Protein AF-A0A7S4F1U5-F1 (afdb_monomer)

Mean predicted aligned error: 14.05 Å

Structure (mmCIF, N/CA/C/O backbone):
data_AF-A0A7S4F1U5-F1
#
_entry.id   AF-A0A7S4F1U5-F1
#
loop_
_atom_site.group_PDB
_atom_site.id
_atom_site.type_symbol
_atom_site.label_atom_id
_atom_site.label_alt_id
_atom_site.label_comp_id
_atom_site.label_asym_id
_atom_site.label_entity_id
_atom_site.label_seq_id
_atom_site.pdbx_PDB_ins_code
_atom_site.Cartn_x
_atom_site.Cartn_y
_atom_site.Cartn_z
_atom_site.occupancy
_atom_site.B_iso_or_equiv
_atom_site.auth_seq_id
_atom_site.auth_comp_id
_atom_site.auth_asym_id
_atom_site.auth_atom_id
_atom_site.pdbx_PDB_model_num
ATOM 1 N N . GLY A 1 1 ? 5.003 -8.208 34.111 1.00 49.88 1 GLY A N 1
ATOM 2 C CA . GLY A 1 1 ? 4.850 -8.660 32.715 1.00 49.88 1 GLY A CA 1
ATOM 3 C C . GLY A 1 1 ? 4.049 -7.618 31.975 1.00 49.88 1 GLY A C 1
ATOM 4 O O . GLY A 1 1 ? 3.142 -7.067 32.580 1.00 49.88 1 GLY A O 1
ATOM 5 N N . PHE A 1 2 ? 4.401 -7.288 30.734 1.00 48.16 2 PHE A N 1
ATOM 6 C CA . PHE A 1 2 ? 3.580 -6.389 29.919 1.00 48.16 2 PHE A CA 1
ATOM 7 C C . PHE A 1 2 ? 2.211 -7.049 29.686 1.00 48.16 2 PHE A C 1
ATOM 9 O O . PHE A 1 2 ? 2.136 -8.122 29.097 1.00 48.16 2 PHE A O 1
ATOM 16 N N . THR A 1 3 ? 1.148 -6.443 30.215 1.00 58.66 3 THR A N 1
ATOM 17 C CA . THR A 1 3 ? -0.233 -6.969 30.241 1.00 58.66 3 THR A CA 1
ATOM 18 C C . THR A 1 3 ? -1.106 -6.451 29.099 1.00 58.66 3 THR A C 1
ATOM 20 O O . THR A 1 3 ? -2.313 -6.676 29.098 1.00 58.66 3 THR A O 1
ATOM 23 N N . HIS A 1 4 ? -0.523 -5.768 28.117 1.00 65.31 4 HIS A N 1
ATOM 24 C CA . HIS A 1 4 ? -1.245 -5.315 26.935 1.00 65.31 4 HIS A CA 1
ATOM 25 C C . HIS A 1 4 ? -0.914 -6.259 25.780 1.00 65.31 4 HIS A C 1
ATOM 27 O O . HIS A 1 4 ? 0.122 -6.064 25.138 1.00 65.31 4 HIS A O 1
ATOM 33 N N . PRO A 1 5 ? -1.719 -7.315 25.537 1.00 70.44 5 PRO A N 1
ATOM 34 C CA . PRO A 1 5 ? -1.535 -8.128 24.345 1.00 70.44 5 PRO A CA 1
ATOM 35 C C . PRO A 1 5 ? -1.569 -7.201 23.129 1.00 70.44 5 PRO A C 1
ATOM 37 O O . PRO A 1 5 ? -2.424 -6.315 23.044 1.00 70.44 5 PRO A O 1
ATOM 40 N N . LEU A 1 6 ? -0.611 -7.376 22.215 1.00 68.12 6 LEU A N 1
ATOM 41 C CA . LEU A 1 6 ? -0.636 -6.665 20.942 1.00 68.12 6 LEU A CA 1
ATOM 42 C C . LEU A 1 6 ? -1.988 -6.947 20.288 1.00 68.12 6 LEU A C 1
ATOM 44 O O . LEU A 1 6 ? -2.388 -8.107 20.165 1.00 68.12 6 LEU A O 1
ATOM 48 N N . LEU A 1 7 ? -2.703 -5.883 19.925 1.00 80.69 7 LEU A N 1
ATOM 49 C CA . LEU A 1 7 ? -3.971 -6.020 19.221 1.00 80.69 7 LEU A CA 1
ATOM 50 C C . LEU A 1 7 ? -3.750 -6.851 17.948 1.00 80.69 7 LEU A C 1
ATOM 52 O O . LEU A 1 7 ? -2.6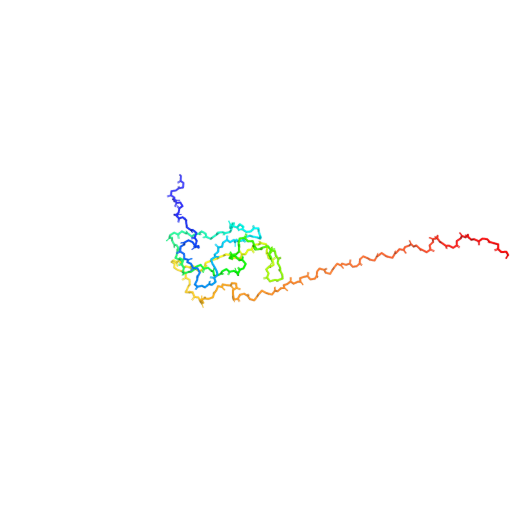87 -6.716 17.331 1.00 80.69 7 LEU A O 1
ATOM 56 N N . PRO A 1 8 ? -4.726 -7.679 17.535 1.00 87.12 8 PRO A N 1
ATOM 57 C CA . PRO A 1 8 ? -4.649 -8.385 16.265 1.00 87.12 8 PRO A CA 1
ATOM 58 C C . PRO A 1 8 ? -4.287 -7.412 15.141 1.00 87.12 8 PRO A C 1
ATOM 60 O O . PRO A 1 8 ? -4.924 -6.369 14.994 1.00 87.12 8 PRO A O 1
ATOM 63 N N . LEU A 1 9 ? -3.242 -7.742 14.381 1.00 93.06 9 LEU A N 1
ATOM 64 C CA . LEU A 1 9 ? -2.791 -6.948 13.244 1.00 93.06 9 LEU A CA 1
ATOM 65 C C . LEU A 1 9 ? -3.265 -7.590 11.945 1.00 93.06 9 LEU A C 1
ATOM 67 O O . LEU A 1 9 ? -3.179 -8.806 11.773 1.00 93.06 9 LEU A O 1
ATOM 71 N N . ARG A 1 10 ? -3.737 -6.760 11.017 1.00 94.50 10 ARG A N 1
ATOM 72 C CA . ARG A 1 10 ? -4.180 -7.179 9.683 1.00 94.50 10 ARG A CA 1
ATOM 73 C C . ARG A 1 10 ? -3.516 -6.317 8.623 1.00 94.50 10 ARG A C 1
ATOM 75 O O . ARG A 1 10 ? -3.287 -5.130 8.848 1.00 94.50 10 ARG A O 1
ATOM 82 N N . ASP A 1 11 ? -3.218 -6.911 7.475 1.00 94.69 11 ASP A N 1
ATOM 83 C CA . ASP A 1 11 ? -2.721 -6.163 6.323 1.00 94.69 11 ASP A CA 1
ATOM 84 C C . ASP A 1 11 ? -3.864 -5.328 5.738 1.00 94.69 11 ASP A C 1
ATOM 86 O O . ASP A 1 11 ? -4.929 -5.865 5.421 1.00 94.69 11 ASP A O 1
ATOM 90 N N . VAL A 1 12 ? -3.649 -4.026 5.567 1.00 94.81 12 VAL A N 1
ATOM 91 C CA . VAL A 1 12 ? -4.632 -3.102 4.987 1.00 94.81 12 VAL A CA 1
ATOM 92 C C . VAL A 1 12 ? -5.171 -3.628 3.659 1.00 94.81 12 VAL A C 1
ATOM 94 O O . VAL A 1 12 ? -6.385 -3.596 3.460 1.00 94.81 12 VAL A O 1
ATOM 97 N N . TYR A 1 13 ? -4.316 -4.150 2.774 1.00 92.44 13 TYR A N 1
AT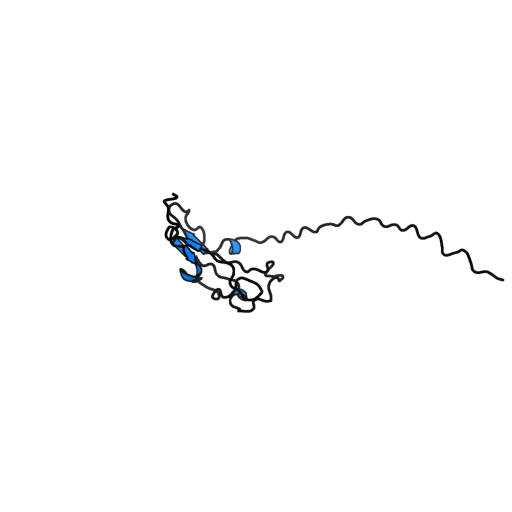OM 98 C CA . TYR A 1 13 ? -4.744 -4.614 1.446 1.00 92.44 13 TYR A CA 1
ATOM 99 C C . TYR A 1 13 ? -5.598 -5.894 1.497 1.00 92.44 13 TYR A C 1
ATOM 101 O O . TYR A 1 13 ? -6.275 -6.219 0.520 1.00 92.44 13 TYR A O 1
ATOM 109 N N . SER A 1 14 ? -5.622 -6.593 2.639 1.00 91.25 14 SER A N 1
ATOM 110 C CA . SER A 1 14 ? -6.560 -7.692 2.910 1.00 91.25 14 SER A CA 1
ATOM 111 C C . SER A 1 14 ? -7.900 -7.214 3.483 1.00 91.25 14 SER A C 1
ATOM 113 O O . SER A 1 14 ? -8.919 -7.874 3.294 1.00 91.25 14 SER A O 1
ATOM 115 N N . VAL A 1 15 ? -7.910 -6.064 4.166 1.00 91.94 15 VAL A N 1
ATOM 116 C CA . VAL A 1 15 ? -9.091 -5.495 4.835 1.00 91.94 15 VAL A CA 1
ATOM 117 C C . VAL A 1 15 ? -9.914 -4.628 3.884 1.00 91.94 15 VAL A C 1
ATOM 119 O O . VAL A 1 15 ? -11.141 -4.653 3.926 1.00 91.94 15 VAL A O 1
ATOM 122 N N . SER A 1 16 ? -9.253 -3.850 3.029 1.00 90.25 16 SER A N 1
ATOM 123 C CA . SER A 1 16 ? -9.898 -2.902 2.123 1.00 90.25 16 SER A CA 1
ATOM 124 C C . SER A 1 16 ? -9.172 -2.886 0.785 1.00 90.25 16 SER A C 1
ATOM 126 O O . SER A 1 16 ? -7.964 -2.667 0.729 1.00 90.25 16 SER A O 1
ATOM 128 N N . GLN A 1 17 ? -9.900 -3.114 -0.307 1.00 85.94 17 GLN A N 1
ATOM 129 C CA . GLN A 1 17 ? -9.330 -3.018 -1.649 1.00 85.94 17 GLN A CA 1
ATOM 130 C C . GLN A 1 17 ? -9.206 -1.547 -2.074 1.00 85.94 17 GLN A C 1
ATOM 132 O O . GLN A 1 17 ? -10.061 -0.731 -1.715 1.00 85.94 17 GLN A O 1
ATOM 137 N N . PRO A 1 18 ? -8.177 -1.184 -2.859 1.00 88.00 18 PRO A N 1
ATOM 138 C CA . PRO A 1 18 ? -8.114 0.135 -3.462 1.00 88.00 18 PRO A CA 1
ATOM 139 C C . PRO A 1 18 ? -9.358 0.397 -4.328 1.00 88.00 18 PRO A C 1
ATOM 141 O O . PRO A 1 18 ? -9.786 -0.492 -5.064 1.00 88.00 18 PRO A O 1
ATOM 144 N N . PRO A 1 19 ? -9.926 1.613 -4.294 1.00 84.81 19 PRO A N 1
ATOM 145 C CA . PRO A 1 19 ? -11.135 1.943 -5.055 1.00 84.81 19 PRO A CA 1
ATOM 146 C C . PRO A 1 19 ? -10.919 1.958 -6.578 1.00 84.81 19 PRO A C 1
ATOM 148 O O . PRO A 1 19 ? -11.878 1.894 -7.342 1.00 84.81 19 PRO A O 1
ATOM 151 N N . TRP A 1 20 ? -9.668 2.060 -7.029 1.00 83.50 20 TRP A N 1
ATOM 152 C CA . TRP A 1 20 ? -9.268 1.963 -8.429 1.00 83.50 20 TRP A CA 1
ATOM 153 C C . TRP A 1 20 ? -7.805 1.526 -8.536 1.00 83.50 20 TRP A C 1
ATOM 155 O O . TRP A 1 20 ? -7.063 1.507 -7.551 1.00 83.50 20 TRP A O 1
ATOM 165 N N . GLY A 1 21 ? -7.377 1.240 -9.765 1.00 79.94 21 GLY A N 1
ATOM 166 C CA . GLY A 1 21 ? -6.047 0.716 -10.048 1.00 79.94 21 GLY A CA 1
ATOM 167 C C . GLY A 1 21 ? -5.986 -0.807 -9.923 1.00 79.94 21 GLY A C 1
ATOM 168 O O . GLY A 1 21 ? -6.999 -1.462 -9.673 1.00 79.94 21 GLY A O 1
ATOM 169 N N . PRO A 1 22 ? -4.813 -1.398 -10.173 1.00 86.75 22 PRO A N 1
ATOM 170 C CA . PRO A 1 22 ? -4.660 -2.841 -10.126 1.00 86.75 22 PRO A CA 1
ATOM 171 C C . PRO A 1 22 ? -4.533 -3.366 -8.687 1.00 86.75 22 PRO A C 1
ATOM 173 O O . PRO A 1 22 ? -4.184 -2.608 -7.778 1.00 86.75 22 PRO A O 1
ATOM 176 N N . PRO A 1 23 ? -4.726 -4.681 -8.476 1.00 87.25 23 PRO A N 1
ATOM 177 C CA . PRO A 1 23 ? -4.386 -5.312 -7.207 1.00 87.25 23 PRO A CA 1
ATOM 178 C C . PRO A 1 23 ? -2.874 -5.243 -6.948 1.00 87.25 23 PRO A C 1
ATOM 180 O O . PRO A 1 23 ? -2.065 -5.413 -7.865 1.00 87.25 23 PRO A O 1
ATOM 183 N N . LEU A 1 24 ? -2.496 -5.056 -5.682 1.00 91.19 24 LEU A N 1
ATOM 184 C CA . LEU A 1 24 ? -1.105 -5.113 -5.237 1.00 91.19 24 LEU A CA 1
ATOM 185 C C . LEU A 1 24 ? -0.601 -6.562 -5.296 1.00 91.19 24 LEU A C 1
ATOM 187 O O . LEU A 1 24 ? -0.990 -7.399 -4.486 1.00 91.19 24 LEU A O 1
ATOM 191 N N . ARG A 1 25 ? 0.259 -6.864 -6.272 1.00 92.19 25 ARG A N 1
ATOM 192 C CA . ARG A 1 25 ? 0.890 -8.187 -6.439 1.00 92.19 25 ARG A CA 1
ATOM 193 C C . ARG A 1 25 ? 2.384 -8.167 -6.135 1.00 92.19 25 ARG A C 1
ATOM 195 O O . ARG A 1 25 ? 2.938 -9.188 -5.743 1.00 92.19 25 ARG A O 1
ATOM 202 N N . SER A 1 26 ? 3.026 -7.014 -6.290 1.00 93.31 26 SER A N 1
ATOM 203 C CA . SER A 1 26 ? 4.436 -6.811 -5.971 1.00 93.31 26 SER A CA 1
ATOM 204 C C . SER A 1 26 ? 4.670 -5.401 -5.452 1.00 93.31 26 SER A C 1
ATOM 206 O O . SER A 1 26 ? 4.114 -4.451 -6.005 1.00 93.31 26 SER A O 1
ATOM 208 N N . SER A 1 27 ? 5.561 -5.261 -4.479 1.00 93.19 27 SER A N 1
ATOM 209 C CA . SER A 1 27 ? 6.061 -3.966 -4.017 1.00 93.19 27 SER A CA 1
ATOM 210 C C . SER A 1 27 ? 7.542 -3.764 -4.342 1.00 93.19 27 SER A C 1
ATOM 212 O O . SER A 1 27 ?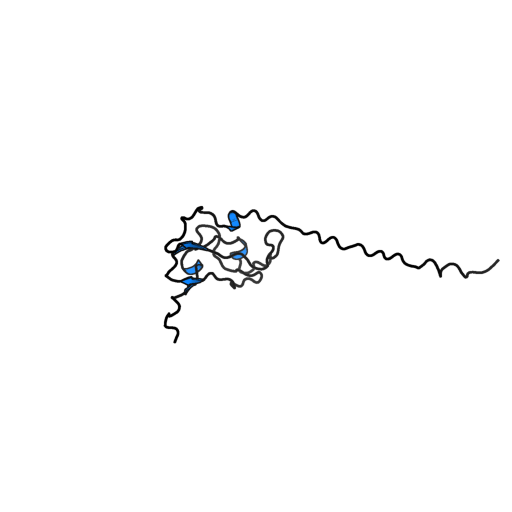 8.032 -2.654 -4.214 1.00 93.19 27 SER A O 1
ATOM 214 N N . TYR A 1 28 ? 8.254 -4.795 -4.811 1.00 93.94 28 TYR A N 1
ATOM 215 C CA . TYR A 1 28 ? 9.691 -4.739 -5.091 1.00 93.94 28 TYR A CA 1
ATOM 216 C C . TYR A 1 28 ? 10.026 -5.103 -6.544 1.00 93.94 28 TYR A C 1
ATOM 218 O O . TYR A 1 28 ? 9.378 -5.972 -7.135 1.00 93.94 28 TYR A O 1
ATOM 226 N N . ARG A 1 29 ? 11.089 -4.508 -7.112 1.00 92.00 29 ARG A N 1
ATOM 227 C CA . ARG A 1 29 ? 11.517 -4.656 -8.526 1.00 92.00 29 ARG A CA 1
ATOM 228 C C . ARG A 1 29 ? 11.597 -6.087 -9.072 1.00 92.00 29 ARG A C 1
ATOM 230 O O . ARG A 1 29 ? 11.484 -6.296 -10.280 1.00 92.00 29 ARG A O 1
ATOM 237 N N . ASN A 1 30 ? 11.814 -7.083 -8.213 1.00 91.31 30 ASN A N 1
ATOM 238 C CA . ASN A 1 30 ? 11.931 -8.489 -8.613 1.00 91.31 30 ASN A CA 1
ATOM 239 C C . ASN A 1 30 ? 10.597 -9.259 -8.610 1.00 91.31 30 ASN A C 1
ATOM 241 O O . ASN A 1 30 ? 10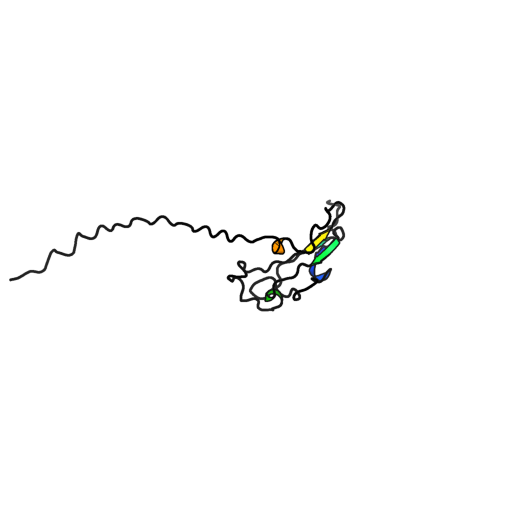.609 -10.466 -8.838 1.00 91.31 30 ASN A O 1
ATOM 245 N N . GLY A 1 31 ? 9.475 -8.587 -8.341 1.00 91.75 31 GLY A N 1
ATOM 246 C CA . GLY A 1 31 ? 8.141 -9.190 -8.343 1.00 91.75 31 GLY A CA 1
ATOM 247 C C . GLY A 1 31 ? 7.657 -9.686 -6.988 1.00 91.75 31 GLY A C 1
ATOM 248 O O . GLY A 1 31 ? 6.550 -10.205 -6.903 1.00 91.75 31 GLY A O 1
ATOM 249 N N . ARG A 1 32 ? 8.451 -9.531 -5.924 1.00 93.50 32 ARG A N 1
ATOM 250 C CA . ARG A 1 32 ? 8.033 -9.895 -4.566 1.00 93.50 32 ARG A CA 1
ATOM 251 C C . ARG A 1 32 ? 7.150 -8.818 -3.938 1.00 93.50 32 ARG A C 1
ATOM 253 O O . ARG A 1 32 ? 7.307 -7.625 -4.209 1.00 93.50 32 ARG A O 1
ATOM 260 N N . LEU A 1 33 ? 6.261 -9.259 -3.054 1.00 93.38 33 LEU A N 1
ATOM 261 C CA . LEU A 1 33 ? 5.537 -8.407 -2.119 1.00 93.38 33 LEU A CA 1
ATOM 262 C C . LEU A 1 33 ? 6.289 -8.404 -0.783 1.00 93.38 33 LEU A C 1
ATOM 264 O O . LEU A 1 33 ? 6.323 -9.418 -0.084 1.00 93.38 33 LEU A O 1
ATOM 268 N N . LEU A 1 34 ? 6.964 -7.296 -0.484 1.00 94.81 34 LEU A N 1
ATOM 269 C CA . LEU A 1 34 ? 7.852 -7.152 0.677 1.00 94.81 34 LEU A CA 1
ATOM 270 C C . LEU A 1 34 ? 7.417 -6.036 1.633 1.00 94.81 34 LEU A C 1
ATOM 272 O O . LEU A 1 34 ? 7.849 -6.030 2.782 1.00 94.81 34 LEU A O 1
ATOM 276 N N . ASP A 1 35 ? 6.560 -5.127 1.175 1.00 94.31 35 ASP A N 1
ATOM 277 C CA . ASP A 1 35 ? 6.113 -3.957 1.923 1.00 94.31 35 ASP A CA 1
ATOM 278 C C . ASP A 1 35 ? 4.643 -4.125 2.303 1.00 94.31 35 ASP A C 1
ATOM 280 O O . ASP A 1 35 ? 3.804 -4.435 1.456 1.00 94.31 35 ASP A O 1
ATOM 284 N N . TYR A 1 36 ? 4.343 -3.909 3.581 1.00 94.44 36 TYR A N 1
ATOM 285 C CA . TYR A 1 36 ? 3.029 -4.147 4.171 1.00 94.44 36 TYR A CA 1
ATOM 286 C C . TYR A 1 36 ? 2.640 -2.975 5.062 1.00 94.44 36 TYR A C 1
ATOM 288 O O . TYR A 1 36 ? 3.494 -2.360 5.704 1.00 94.44 36 TYR A O 1
ATOM 296 N N . VAL A 1 37 ? 1.338 -2.709 5.152 1.00 94.12 37 VAL A N 1
ATOM 297 C CA . VAL A 1 37 ? 0.781 -1.765 6.123 1.00 94.12 37 VAL A CA 1
ATOM 298 C C . VAL A 1 37 ? -0.086 -2.562 7.079 1.00 94.12 37 VAL A C 1
ATOM 300 O O . VAL A 1 37 ? -1.140 -3.061 6.699 1.00 94.12 37 VAL A O 1
ATOM 303 N N . TRP A 1 38 ? 0.373 -2.693 8.319 1.00 94.81 38 TRP A N 1
ATOM 304 C CA . TRP A 1 38 ? -0.345 -3.418 9.359 1.00 94.81 38 TRP A CA 1
ATOM 305 C C . TRP A 1 38 ? -1.183 -2.454 10.188 1.00 94.81 38 TRP A C 1
ATOM 307 O O . TRP A 1 38 ? -0.685 -1.428 10.650 1.00 94.81 38 TRP A O 1
ATOM 317 N N . VAL A 1 39 ? -2.449 -2.798 10.398 1.00 93.56 39 VAL A N 1
ATOM 318 C CA . VAL A 1 39 ? -3.381 -2.035 11.234 1.00 93.56 39 VAL A CA 1
ATOM 319 C C . VAL A 1 39 ? -3.952 -2.917 12.330 1.00 93.56 39 VAL A C 1
ATOM 321 O O . VAL A 1 39 ? -4.156 -4.113 12.128 1.00 93.56 39 VAL A O 1
ATOM 324 N N . SER A 1 40 ? -4.200 -2.316 13.490 1.00 93.62 40 SER A N 1
ATOM 325 C CA . SER A 1 40 ? -4.940 -2.951 14.575 1.00 93.62 40 SER A CA 1
ATOM 326 C C . SER A 1 40 ? -6.429 -2.636 14.484 1.00 93.62 40 SER A C 1
ATOM 328 O O . SER A 1 40 ? -6.830 -1.662 13.848 1.00 93.62 40 SER A O 1
ATOM 330 N N . ASP A 1 41 ? -7.244 -3.397 15.212 1.00 89.75 41 ASP A N 1
ATOM 331 C CA . ASP A 1 41 ? -8.695 -3.173 15.297 1.00 89.75 41 ASP A CA 1
ATOM 332 C C . ASP A 1 41 ? -9.078 -1.820 15.957 1.00 89.75 41 ASP A C 1
ATOM 334 O O . ASP A 1 41 ? -10.238 -1.420 15.929 1.00 89.75 41 ASP A O 1
ATOM 338 N N . ALA A 1 42 ? -8.116 -1.080 16.528 1.00 89.94 42 ALA A N 1
ATOM 339 C CA . ALA A 1 42 ? -8.334 0.273 17.058 1.00 89.94 42 ALA A CA 1
ATOM 340 C C . ALA A 1 42 ? -8.353 1.366 15.969 1.00 89.94 42 ALA A C 1
ATOM 342 O O . ALA A 1 42 ? -8.663 2.524 16.256 1.00 89.94 42 ALA A O 1
ATOM 343 N N . VAL A 1 43 ? -7.996 1.016 14.730 1.00 91.19 43 VAL A N 1
ATOM 344 C CA . VAL A 1 43 ? -7.908 1.929 13.590 1.00 91.19 43 VAL A CA 1
ATOM 345 C C . VAL A 1 43 ? -8.879 1.470 12.508 1.00 91.19 43 VAL A C 1
ATOM 347 O O . VAL A 1 43 ? -8.885 0.311 12.102 1.00 91.19 43 VAL A O 1
ATOM 350 N N . SER A 1 44 ? -9.687 2.394 11.995 1.00 90.75 44 SER A N 1
ATOM 351 C CA . SER A 1 44 ? -10.556 2.137 10.847 1.00 90.75 44 SER A CA 1
ATOM 352 C C . SER A 1 44 ? -9.792 2.370 9.549 1.00 90.75 44 SER A C 1
ATOM 354 O O . SER A 1 44 ? -9.313 3.476 9.295 1.00 90.75 44 SER A O 1
ATOM 356 N N . VAL A 1 45 ? -9.703 1.346 8.699 1.00 91.38 45 VAL A N 1
ATOM 357 C CA . VAL A 1 45 ? -9.201 1.497 7.327 1.00 91.38 45 VAL A CA 1
ATOM 358 C C . VAL A 1 45 ? -10.323 2.050 6.463 1.00 91.38 45 VAL A C 1
ATOM 360 O O . VAL A 1 45 ? -11.284 1.345 6.173 1.00 91.38 45 VAL A O 1
ATOM 363 N N . LEU A 1 46 ? -10.194 3.306 6.038 1.00 88.50 46 LEU A N 1
ATOM 364 C CA . LEU A 1 46 ? -11.170 3.926 5.143 1.00 88.50 46 LEU A CA 1
ATOM 365 C C . LEU A 1 46 ? -10.988 3.413 3.710 1.00 88.50 46 LEU A C 1
ATOM 367 O O . LEU A 1 46 ? -11.965 3.103 3.037 1.00 88.50 46 LEU A O 1
ATOM 371 N N . ARG A 1 47 ? -9.732 3.308 3.250 1.00 88.12 47 ARG A N 1
ATOM 372 C CA . ARG A 1 47 ? -9.369 2.650 1.984 1.00 88.12 47 ARG A CA 1
ATOM 373 C C . ARG A 1 47 ? -7.883 2.314 1.910 1.00 88.12 47 ARG A C 1
ATOM 375 O O . ARG A 1 47 ? -7.055 3.086 2.396 1.00 88.12 47 ARG A O 1
ATOM 382 N N . ALA A 1 48 ? -7.528 1.231 1.221 1.00 91.25 48 ALA A N 1
ATOM 383 C CA . ALA A 1 48 ? -6.156 1.044 0.753 1.00 91.25 48 ALA A CA 1
ATOM 384 C C . ALA A 1 48 ? -5.823 2.031 -0.374 1.00 91.25 48 ALA A C 1
ATOM 386 O O . ALA A 1 48 ? -6.693 2.491 -1.120 1.00 91.25 48 ALA A O 1
ATOM 387 N N . MET A 1 49 ? -4.545 2.371 -0.502 1.00 88.69 49 MET A N 1
ATOM 388 C CA . MET A 1 49 ? -4.094 3.307 -1.520 1.00 88.69 49 MET A CA 1
ATOM 389 C C . MET A 1 49 ? -3.937 2.597 -2.870 1.00 88.69 49 MET A C 1
ATOM 391 O O . MET A 1 49 ? -3.327 1.523 -2.919 1.00 88.69 49 MET A O 1
ATOM 395 N N . PRO A 1 50 ? -4.438 3.193 -3.969 1.00 86.62 50 PRO A N 1
ATOM 396 C CA . PRO A 1 50 ? -4.149 2.728 -5.318 1.00 86.62 50 PRO A CA 1
ATOM 397 C C . PRO A 1 50 ? -2.644 2.627 -5.541 1.00 86.62 50 PRO A C 1
ATOM 399 O O . PRO A 1 50 ? -1.890 3.526 -5.163 1.00 86.62 50 PRO A O 1
ATOM 402 N N . VAL A 1 51 ? -2.223 1.538 -6.171 1.00 87.19 51 VAL A N 1
ATOM 403 C CA . VAL A 1 51 ? -0.814 1.265 -6.460 1.00 87.19 51 VAL A CA 1
ATOM 404 C C . VAL A 1 51 ? -0.505 1.553 -7.927 1.00 87.19 51 VAL A C 1
ATOM 406 O O . VAL A 1 51 ? -1.399 1.585 -8.777 1.00 87.19 51 VAL A O 1
ATOM 409 N N . ALA A 1 52 ? 0.771 1.780 -8.240 1.00 86.25 52 ALA A N 1
ATOM 410 C CA . ALA A 1 52 ? 1.210 1.987 -9.618 1.00 86.25 52 ALA A CA 1
ATOM 411 C C . ALA A 1 52 ? 0.877 0.769 -10.498 1.00 86.25 52 ALA A C 1
ATOM 413 O O . ALA A 1 52 ? 0.900 -0.366 -10.026 1.00 86.25 52 ALA A O 1
ATOM 414 N N . ALA A 1 53 ? 0.660 0.980 -11.802 1.00 87.25 53 ALA A N 1
ATOM 415 C CA . ALA A 1 53 ? 0.387 -0.107 -12.752 1.00 87.25 53 ALA A CA 1
ATOM 416 C C . ALA A 1 53 ? 1.451 -1.222 -12.708 1.00 87.25 53 ALA A C 1
ATOM 418 O O . ALA A 1 53 ? 1.131 -2.403 -12.835 1.00 87.25 53 ALA A O 1
ATOM 419 N N . ALA A 1 54 ? 2.711 -0.855 -12.453 1.00 87.81 54 ALA A N 1
ATOM 420 C CA . ALA A 1 54 ? 3.812 -1.796 -12.278 1.00 87.81 54 ALA A CA 1
ATOM 421 C C . ALA A 1 54 ? 3.575 -2.805 -11.136 1.00 87.81 54 ALA A C 1
ATOM 423 O O . ALA A 1 54 ? 3.969 -3.958 -11.276 1.00 87.81 54 ALA A O 1
ATOM 424 N N . ALA A 1 55 ? 2.882 -2.418 -10.058 1.00 88.81 55 ALA A N 1
ATOM 425 C CA . ALA A 1 55 ? 2.609 -3.276 -8.899 1.00 88.81 55 ALA A CA 1
ATOM 426 C C . ALA A 1 55 ? 1.654 -4.441 -9.210 1.00 88.81 55 ALA A C 1
ATOM 428 O O . ALA A 1 55 ? 1.571 -5.393 -8.433 1.00 88.81 55 ALA A O 1
ATOM 429 N N . ALA A 1 56 ? 0.947 -4.377 -10.345 1.00 88.06 56 ALA A N 1
ATOM 430 C CA . ALA A 1 56 ? 0.113 -5.458 -10.864 1.00 88.06 56 ALA A CA 1
ATOM 431 C C . ALA A 1 56 ? 0.934 -6.610 -11.460 1.00 88.06 56 ALA A C 1
ATOM 433 O O . ALA A 1 56 ? 0.418 -7.705 -11.681 1.00 88.06 56 ALA A O 1
ATOM 434 N N . SER A 1 57 ? 2.191 -6.349 -11.810 1.00 84.94 57 SER A N 1
ATOM 435 C CA . SER A 1 57 ? 3.036 -7.303 -12.513 1.00 84.94 57 SER A CA 1
ATOM 436 C C . SER A 1 57 ? 3.796 -8.174 -11.523 1.00 84.94 57 SER A C 1
ATOM 438 O O . SER A 1 57 ? 4.395 -7.674 -10.582 1.00 84.94 57 SER A O 1
ATOM 440 N N . ALA A 1 58 ? 3.899 -9.473 -11.800 1.00 80.44 58 ALA A N 1
ATOM 441 C CA . ALA A 1 58 ? 4.853 -10.352 -11.112 1.00 80.44 58 ALA A CA 1
ATOM 442 C C . ALA A 1 58 ? 6.319 -10.063 -11.510 1.00 80.44 58 ALA A C 1
ATOM 444 O O . ALA A 1 58 ? 7.244 -10.765 -11.112 1.00 80.44 58 ALA A O 1
ATOM 445 N N . SER A 1 59 ? 6.556 -9.072 -12.369 1.00 80.94 59 SER A N 1
ATOM 446 C CA . SER A 1 59 ? 7.879 -8.645 -12.816 1.00 80.94 59 SER A CA 1
ATOM 447 C C . SER A 1 59 ? 7.881 -7.138 -13.093 1.00 80.94 59 SER A C 1
ATOM 449 O O . SER A 1 59 ? 7.952 -6.726 -14.255 1.00 80.94 59 SER A O 1
ATOM 451 N N . PRO A 1 60 ? 7.845 -6.288 -12.052 1.00 81.00 60 PRO A N 1
ATOM 452 C CA . PRO A 1 60 ? 7.955 -4.836 -12.164 1.00 81.00 60 PRO A CA 1
ATOM 453 C C . PRO A 1 60 ? 9.404 -4.408 -12.469 1.00 81.00 60 PRO A C 1
ATOM 455 O O . PRO A 1 60 ? 9.896 -3.428 -11.926 1.00 81.00 60 PRO A O 1
ATOM 458 N N . ARG A 1 61 ? 10.116 -5.116 -13.361 1.00 74.88 61 ARG A N 1
ATOM 459 C CA . ARG A 1 61 ? 11.560 -4.941 -13.639 1.00 74.88 61 ARG A CA 1
ATOM 460 C C . ARG A 1 61 ? 11.946 -3.549 -14.158 1.00 74.88 61 ARG A C 1
ATOM 462 O O . ARG A 1 61 ? 13.123 -3.280 -14.357 1.00 74.88 61 ARG A O 1
ATOM 469 N N . ARG A 1 62 ? 10.958 -2.691 -14.414 1.00 82.75 62 ARG A N 1
ATOM 470 C CA . ARG A 1 62 ? 11.115 -1.304 -14.864 1.00 82.75 62 ARG A CA 1
ATOM 471 C C . ARG A 1 62 ? 11.245 -0.313 -13.703 1.00 82.75 62 ARG A C 1
ATOM 473 O O . ARG A 1 62 ? 11.117 0.883 -13.934 1.00 82.75 62 ARG A O 1
ATOM 480 N N . VAL A 1 63 ? 11.456 -0.789 -12.476 1.00 86.94 63 VAL A N 1
ATOM 481 C CA . VAL A 1 63 ? 11.805 0.066 -11.338 1.00 86.94 63 VAL A CA 1
ATOM 482 C C . VAL A 1 63 ? 13.192 -0.321 -10.795 1.00 86.94 63 VAL A C 1
ATOM 484 O O . VAL A 1 63 ? 13.486 -1.517 -10.681 1.00 86.94 63 VAL A O 1
ATOM 487 N N . PRO A 1 64 ? 14.076 0.646 -10.497 1.00 92.00 64 PRO A N 1
ATOM 488 C CA . PRO A 1 64 ? 13.869 2.083 -10.658 1.00 92.00 64 PRO A CA 1
ATOM 489 C C . PRO A 1 64 ? 13.871 2.527 -12.139 1.00 92.00 64 PRO A C 1
ATOM 491 O O . PRO A 1 64 ? 14.451 1.867 -13.001 1.00 92.00 64 PRO A O 1
ATOM 494 N N . SER A 1 65 ? 13.202 3.640 -12.429 1.00 87.19 65 SER A N 1
ATOM 495 C CA . SER A 1 65 ? 13.113 4.329 -13.729 1.00 87.19 65 SER A CA 1
ATOM 496 C C . SER A 1 65 ? 12.910 5.834 -13.525 1.00 87.19 65 SER A C 1
ATOM 498 O O . SER A 1 65 ? 12.835 6.301 -12.389 1.00 87.19 65 SER A O 1
ATOM 500 N N . ALA A 1 66 ? 12.830 6.604 -14.615 1.00 86.88 66 ALA A N 1
ATOM 501 C CA . ALA A 1 66 ? 12.573 8.043 -14.550 1.00 86.88 66 ALA A CA 1
ATOM 502 C C . ALA A 1 66 ? 11.238 8.366 -13.850 1.00 86.88 66 ALA A C 1
ATOM 504 O O . ALA A 1 66 ? 11.144 9.354 -13.129 1.00 86.88 66 ALA A O 1
ATOM 505 N N . GLU A 1 67 ? 10.228 7.509 -14.016 1.00 84.56 67 GLU A N 1
ATOM 506 C CA . GLU A 1 67 ? 8.903 7.649 -13.406 1.00 84.56 67 GLU A CA 1
ATOM 507 C C . GLU A 1 67 ? 8.814 7.008 -12.009 1.00 84.56 67 GLU A C 1
ATOM 509 O O . GLU A 1 67 ? 7.926 7.337 -11.222 1.00 84.56 67 GLU A O 1
ATOM 514 N N . HIS A 1 68 ? 9.730 6.092 -11.687 1.00 87.50 68 HIS A N 1
ATOM 515 C CA . HIS A 1 68 ? 9.776 5.370 -10.416 1.00 87.50 68 HIS A CA 1
ATOM 516 C C . HIS A 1 68 ? 11.192 5.420 -9.831 1.00 87.50 68 HIS A C 1
ATOM 518 O O . HIS A 1 68 ? 11.985 4.512 -10.072 1.00 87.50 68 HIS A O 1
ATOM 524 N N . PRO A 1 69 ? 11.540 6.446 -9.039 1.00 89.12 69 PRO A N 1
ATOM 525 C CA . PRO A 1 69 ? 12.921 6.669 -8.598 1.00 89.12 69 PRO A CA 1
ATOM 526 C C . PRO A 1 69 ? 13.419 5.669 -7.536 1.00 89.12 69 PRO A C 1
ATOM 528 O O . PRO A 1 69 ? 14.583 5.722 -7.147 1.00 89.12 69 PRO A O 1
ATOM 531 N N . SER A 1 70 ? 12.561 4.762 -7.060 1.00 92.25 70 SER A N 1
ATOM 532 C CA . SER A 1 70 ? 12.880 3.713 -6.086 1.00 92.25 70 SER A CA 1
ATOM 533 C C . SER A 1 70 ? 12.733 2.326 -6.715 1.00 92.25 70 SER A C 1
ATOM 535 O O . SER A 1 70 ? 11.974 2.137 -7.664 1.00 92.25 70 SER A O 1
ATOM 537 N N . ASP A 1 71 ? 13.455 1.339 -6.188 1.00 92.44 71 ASP A N 1
ATOM 538 C CA . ASP A 1 71 ? 13.258 -0.078 -6.500 1.00 92.44 71 ASP A CA 1
ATOM 539 C C . ASP A 1 71 ? 12.083 -0.718 -5.738 1.00 92.44 71 ASP A C 1
ATOM 541 O O . ASP A 1 71 ? 11.723 -1.866 -6.025 1.00 92.44 71 ASP A O 1
ATOM 545 N N . HIS A 1 72 ? 11.463 0.036 -4.825 1.00 93.62 72 HIS A N 1
ATOM 546 C CA . HIS A 1 72 ? 10.193 -0.279 -4.184 1.00 93.62 72 HIS A CA 1
ATOM 547 C C . HIS A 1 72 ? 9.056 0.599 -4.730 1.00 93.62 72 HIS A C 1
ATOM 549 O O . HIS A 1 72 ? 9.239 1.762 -5.095 1.00 93.62 72 HIS A O 1
ATOM 555 N N . LEU A 1 73 ? 7.853 0.032 -4.775 1.00 90.50 73 LEU A N 1
ATOM 556 C CA . LEU A 1 73 ? 6.616 0.713 -5.135 1.00 90.50 73 LEU A CA 1
ATOM 557 C C . LEU A 1 73 ? 5.875 1.127 -3.857 1.00 90.50 73 LEU A C 1
ATOM 559 O O . LEU A 1 73 ? 5.813 0.343 -2.910 1.00 90.50 73 LEU A O 1
ATOM 563 N N . PRO A 1 74 ? 5.288 2.335 -3.818 1.00 89.62 74 PRO A N 1
ATOM 564 C CA . PRO A 1 74 ? 4.613 2.825 -2.626 1.00 89.62 74 PRO A CA 1
ATOM 565 C C . PRO A 1 74 ? 3.372 1.986 -2.301 1.00 89.62 74 PRO A C 1
ATOM 567 O O . PRO A 1 74 ? 2.550 1.702 -3.175 1.00 89.62 74 PRO A O 1
ATOM 570 N N . VAL A 1 75 ? 3.221 1.658 -1.019 1.00 91.25 75 VAL A N 1
ATOM 571 C CA . VAL A 1 75 ? 2.027 1.042 -0.426 1.00 91.25 75 VAL A CA 1
ATOM 572 C C . VAL A 1 75 ? 1.487 1.958 0.667 1.00 91.25 75 VAL A C 1
ATOM 574 O O . VAL A 1 75 ? 2.238 2.732 1.263 1.00 91.25 75 VAL A O 1
ATOM 577 N N . GLY A 1 76 ? 0.183 1.919 0.929 1.00 91.25 76 GLY A N 1
ATOM 578 C CA . GLY A 1 76 ? -0.394 2.806 1.933 1.00 91.25 76 GLY A CA 1
ATOM 579 C C . GLY A 1 76 ? -1.888 2.621 2.160 1.00 91.25 76 GLY A C 1
ATOM 580 O O . GLY A 1 76 ? -2.553 1.847 1.472 1.00 91.25 76 GLY A O 1
ATOM 581 N N . ALA A 1 77 ? -2.422 3.386 3.110 1.00 90.19 77 ALA A N 1
ATOM 582 C CA . ALA A 1 77 ? -3.838 3.413 3.453 1.00 90.19 77 ALA A CA 1
ATOM 583 C C . ALA A 1 77 ? -4.288 4.822 3.852 1.00 90.19 77 ALA A C 1
ATOM 585 O O . ALA A 1 77 ? -3.515 5.578 4.439 1.00 90.19 77 ALA A O 1
ATOM 586 N N . LEU A 1 78 ? -5.558 5.144 3.602 1.00 87.62 78 LEU A N 1
ATOM 587 C CA . LEU A 1 78 ? -6.255 6.176 4.359 1.00 87.62 78 LEU A CA 1
ATOM 588 C C . LEU A 1 78 ? -6.913 5.513 5.571 1.00 87.62 78 LEU A C 1
ATOM 590 O O . LEU A 1 78 ? -7.701 4.576 5.423 1.00 87.62 78 LEU A O 1
ATOM 594 N N . ILE A 1 79 ? -6.594 6.020 6.756 1.00 90.00 79 ILE A N 1
ATOM 595 C CA . ILE A 1 79 ? -7.061 5.492 8.036 1.00 90.00 79 ILE A CA 1
ATOM 596 C C . ILE A 1 79 ? -7.718 6.588 8.875 1.00 90.00 79 ILE A C 1
ATOM 598 O O . ILE A 1 79 ? -7.465 7.774 8.674 1.00 90.00 79 ILE A O 1
ATOM 602 N N . SER A 1 80 ? -8.542 6.178 9.832 1.00 89.25 80 SER A N 1
ATOM 603 C CA . SER A 1 80 ? -9.134 7.035 10.855 1.00 89.25 80 SER A CA 1
ATOM 604 C C . SER A 1 80 ? -9.052 6.348 12.218 1.00 89.25 80 SER A C 1
ATOM 606 O O . SER A 1 80 ? -9.017 5.121 12.306 1.00 89.25 80 SER A O 1
ATOM 608 N N . TRP A 1 81 ? -9.003 7.134 13.286 1.00 91.06 81 TRP A N 1
ATOM 609 C CA . TRP A 1 81 ? -8.959 6.669 14.671 1.00 91.06 81 TRP A CA 1
ATOM 610 C C . TRP A 1 81 ? -9.745 7.642 15.563 1.00 91.06 81 TRP A C 1
ATOM 612 O O . TRP A 1 81 ? -10.051 8.758 15.130 1.00 91.06 81 TRP A O 1
ATOM 622 N N . PRO A 1 82 ? -10.090 7.264 16.806 1.00 89.75 82 PRO A N 1
ATOM 623 C CA . PRO A 1 82 ? -10.768 8.171 17.727 1.00 89.75 82 PRO A CA 1
ATOM 624 C C . PRO A 1 82 ? -9.978 9.473 17.935 1.00 89.75 82 PRO A C 1
ATOM 626 O O . PRO A 1 82 ? -8.828 9.448 18.366 1.00 89.75 82 PRO A O 1
ATOM 629 N N . GLY A 1 83 ? -10.595 10.613 17.613 1.00 91.00 83 GLY A N 1
ATOM 630 C CA . GLY A 1 83 ? -9.952 11.931 17.675 1.00 91.00 83 GLY A CA 1
ATOM 631 C C . GLY A 1 83 ? -9.112 12.307 16.448 1.00 91.00 83 GLY A C 1
ATOM 632 O O . GLY A 1 83 ? -8.478 13.360 16.458 1.00 91.00 83 GLY A O 1
ATOM 633 N N . ALA A 1 84 ? -9.100 11.486 15.391 1.00 84.62 84 ALA A N 1
ATOM 634 C CA . ALA A 1 84 ? -8.472 11.850 14.126 1.00 84.62 84 ALA A CA 1
ATOM 635 C C . ALA A 1 84 ? -9.155 13.086 13.509 1.00 84.62 84 ALA A C 1
ATOM 637 O O . ALA A 1 84 ? -10.385 13.196 13.564 1.00 84.62 84 ALA A O 1
ATOM 638 N N . PRO A 1 85 ? -8.393 13.999 12.881 1.00 80.31 85 PRO A N 1
ATOM 639 C CA . PRO A 1 85 ? -8.985 15.076 12.101 1.00 80.31 85 PRO A CA 1
ATOM 640 C C . PRO A 1 85 ? -9.819 14.498 10.943 1.00 80.31 85 PRO A C 1
ATOM 642 O O . PRO A 1 85 ? -9.499 13.417 10.435 1.00 80.31 85 PRO A O 1
ATOM 645 N N . PRO A 1 86 ? -10.881 15.197 10.498 1.00 75.56 86 PRO A N 1
ATOM 646 C CA . PRO A 1 86 ? -11.661 14.756 9.350 1.00 75.56 86 PRO A CA 1
ATOM 647 C C . PRO A 1 86 ? -10.759 14.627 8.119 1.00 75.56 86 PRO A C 1
ATOM 649 O O . PRO A 1 86 ? -9.854 15.439 7.909 1.00 75.56 86 PRO A O 1
ATOM 652 N N . ALA A 1 87 ? -11.004 13.603 7.298 1.00 68.06 87 ALA A N 1
ATOM 653 C CA . ALA A 1 87 ? -10.258 13.409 6.063 1.00 68.06 87 ALA A CA 1
ATOM 654 C C . ALA A 1 87 ? -10.451 14.634 5.154 1.00 68.06 87 ALA A C 1
ATOM 656 O O . ALA A 1 87 ? -11.548 14.898 4.672 1.00 68.06 87 ALA A O 1
ATOM 657 N N . LEU A 1 88 ? -9.374 15.389 4.930 1.00 66.88 88 LEU A N 1
ATOM 658 C CA . LEU A 1 88 ? -9.408 16.621 4.134 1.00 66.88 88 LEU A CA 1
ATOM 659 C C . LEU A 1 88 ? -9.512 16.351 2.624 1.00 66.88 88 LEU A C 1
ATOM 661 O O . LEU A 1 88 ? -9.728 17.275 1.843 1.00 66.88 88 LEU A O 1
ATOM 665 N N . SER A 1 89 ? -9.313 15.103 2.186 1.00 66.75 89 SER A N 1
ATOM 666 C CA . SER A 1 89 ? -9.393 14.729 0.778 1.00 66.75 89 SER A CA 1
ATOM 667 C C . SER A 1 89 ? -9.586 13.233 0.562 1.00 66.75 89 SER A C 1
ATOM 669 O O . SER A 1 89 ? -9.026 12.390 1.267 1.00 66.75 89 SER A O 1
ATOM 671 N N . ASP A 1 90 ? -10.275 12.912 -0.531 1.00 63.69 90 ASP A N 1
ATOM 672 C CA . ASP A 1 90 ? -10.315 11.570 -1.100 1.00 63.69 90 ASP A CA 1
ATOM 673 C C . ASP A 1 90 ? -9.072 11.195 -1.928 1.00 63.69 90 ASP A C 1
ATOM 675 O O . ASP A 1 90 ? -9.011 10.118 -2.524 1.00 63.69 90 ASP A O 1
ATOM 679 N N . ARG A 1 91 ? -8.040 12.043 -1.934 1.00 58.03 91 ARG A N 1
ATOM 680 C CA . ARG A 1 91 ? -6.750 11.759 -2.572 1.00 58.03 91 ARG A CA 1
ATOM 681 C C . ARG A 1 91 ? -5.680 11.452 -1.534 1.00 58.03 91 ARG A C 1
ATOM 683 O O . ARG A 1 91 ? -5.670 12.012 -0.444 1.00 58.03 91 ARG A O 1
ATOM 690 N N . CYS A 1 92 ? -4.786 10.530 -1.866 1.00 55.19 92 CYS A N 1
ATOM 691 C CA . CYS A 1 92 ? -3.682 10.145 -0.990 1.00 55.19 92 CYS A CA 1
ATOM 692 C C . CYS A 1 92 ? -2.609 11.240 -0.957 1.00 55.19 92 CYS A C 1
ATOM 694 O O . CYS A 1 92 ? -2.400 11.914 -1.961 1.00 55.19 92 CYS A O 1
ATOM 696 N N . ALA A 1 93 ? -1.868 11.363 0.148 1.00 55.19 93 ALA A N 1
ATOM 697 C CA . ALA A 1 93 ? -0.852 12.407 0.315 1.00 55.19 93 ALA A CA 1
ATOM 698 C C . ALA A 1 93 ? 0.163 12.463 -0.846 1.00 55.19 93 ALA A C 1
ATOM 700 O O . ALA A 1 93 ? 0.452 13.542 -1.339 1.00 55.19 93 ALA A O 1
ATOM 701 N N . TRP A 1 94 ? 0.633 11.332 -1.387 1.00 57.34 94 TRP A N 1
ATOM 702 C CA . TRP A 1 94 ? 1.544 11.341 -2.548 1.00 57.34 94 TRP A CA 1
ATOM 703 C C . TRP A 1 94 ? 0.905 11.828 -3.856 1.00 57.34 94 TRP A C 1
ATOM 705 O O . TRP A 1 94 ? 1.619 12.291 -4.735 1.00 57.34 94 TRP A O 1
ATOM 715 N N . GLN A 1 95 ? -0.422 11.754 -3.995 1.00 56.06 95 GLN A N 1
ATOM 716 C CA . GLN A 1 95 ? -1.146 12.356 -5.123 1.00 56.06 95 GLN A CA 1
ATOM 717 C C . GLN A 1 95 ? -1.294 13.875 -4.957 1.00 56.06 95 GLN A C 1
ATOM 719 O O . GLN A 1 95 ? -1.676 14.560 -5.903 1.00 56.06 95 GLN A O 1
ATOM 724 N N . GLN A 1 96 ? -1.053 14.384 -3.747 1.00 53.03 96 GLN A N 1
ATOM 725 C CA . GLN A 1 96 ? -1.084 15.804 -3.402 1.00 53.03 96 GLN A CA 1
ATOM 726 C C . GLN A 1 96 ? 0.324 16.401 -3.269 1.00 53.03 96 GLN A C 1
ATOM 728 O O . GLN A 1 96 ? 0.479 17.616 -3.339 1.00 53.03 96 GLN A O 1
ATOM 733 N N . MET A 1 97 ? 1.351 15.566 -3.093 1.00 46.28 97 MET A N 1
ATOM 734 C CA . MET A 1 97 ? 2.741 15.998 -3.064 1.00 46.28 97 MET A CA 1
ATOM 735 C C . MET A 1 97 ? 3.236 16.218 -4.495 1.00 46.28 97 MET A C 1
ATOM 737 O O . MET A 1 97 ? 3.455 15.268 -5.245 1.00 46.28 97 MET A O 1
ATOM 741 N N . CYS A 1 98 ? 3.463 17.479 -4.863 1.00 43.22 98 CYS A N 1
ATOM 742 C CA . CYS A 1 98 ? 4.369 17.800 -5.957 1.00 43.22 98 CYS A CA 1
ATOM 743 C C . CYS A 1 98 ? 5.760 17.299 -5.553 1.00 43.22 98 CYS A C 1
ATOM 745 O O . CYS A 1 98 ? 6.379 17.847 -4.643 1.00 43.22 98 CYS A O 1
ATOM 747 N N . VAL A 1 99 ? 6.240 16.230 -6.186 1.00 43.28 99 VAL A N 1
ATOM 748 C CA . VAL A 1 99 ? 7.630 15.800 -6.022 1.00 43.28 99 VAL A CA 1
ATOM 749 C C . VAL A 1 99 ? 8.494 16.805 -6.775 1.00 43.28 99 VAL A C 1
ATOM 751 O O . VAL A 1 99 ? 8.650 16.718 -7.992 1.00 43.28 99 VAL A O 1
ATOM 754 N N . GLU A 1 100 ? 9.032 17.795 -6.068 1.00 40.53 100 GLU A N 1
ATOM 755 C CA . GLU A 1 100 ? 10.123 18.600 -6.603 1.00 40.53 100 GLU A CA 1
ATOM 756 C C . GLU A 1 100 ? 11.364 17.709 -6.678 1.00 40.53 100 GLU A C 1
ATOM 758 O O . GLU A 1 100 ? 11.925 17.292 -5.662 1.00 40.53 100 GLU A O 1
ATOM 763 N N . ASN A 1 101 ? 11.783 17.373 -7.899 1.00 39.88 101 ASN A N 1
ATOM 764 C CA . ASN A 1 101 ? 13.059 16.711 -8.131 1.00 39.88 101 ASN A CA 1
ATOM 765 C C . ASN A 1 101 ? 14.185 17.670 -7.726 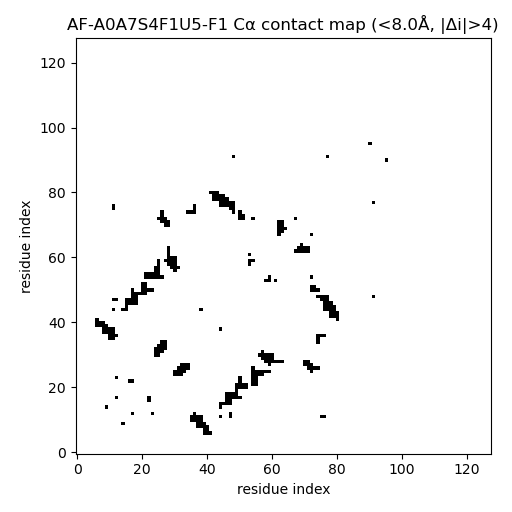1.00 39.88 101 ASN A C 1
ATOM 767 O O . ASN A 1 101 ? 14.657 18.469 -8.535 1.00 39.88 101 ASN A O 1
ATOM 771 N N . VAL A 1 102 ? 14.640 17.584 -6.477 1.00 42.41 102 VAL A N 1
ATOM 772 C CA . VAL A 1 102 ? 15.858 18.264 -6.034 1.00 42.41 102 VAL A CA 1
ATOM 773 C C . VAL A 1 102 ? 17.051 17.500 -6.606 1.00 42.41 102 VAL A C 1
ATOM 775 O O . VAL A 1 102 ? 17.678 16.676 -5.943 1.00 42.41 102 VAL A O 1
ATOM 778 N N . VAL A 1 103 ? 17.373 17.761 -7.874 1.00 42.25 103 VAL A N 1
ATOM 779 C CA . VAL A 1 103 ? 18.668 17.382 -8.437 1.00 42.25 103 VAL A CA 1
ATOM 780 C C . VAL A 1 103 ? 19.688 18.363 -7.870 1.00 4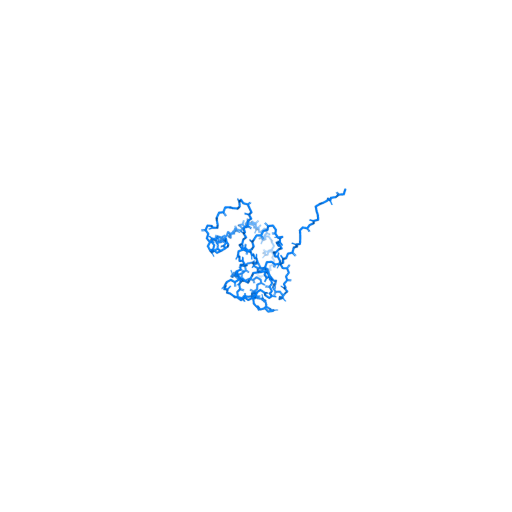2.25 103 VAL A C 1
ATOM 782 O O . VAL A 1 103 ? 19.970 19.407 -8.460 1.00 42.25 103 VAL A O 1
ATOM 785 N N . THR A 1 104 ? 20.254 18.047 -6.705 1.00 43.53 104 THR A N 1
ATOM 786 C CA . THR A 1 104 ? 21.504 18.674 -6.284 1.00 43.53 104 THR A CA 1
ATOM 787 C C . THR A 1 104 ? 22.571 18.253 -7.285 1.00 43.53 104 THR A C 1
ATOM 789 O O . THR A 1 104 ? 23.163 17.178 -7.209 1.00 43.53 104 THR A O 1
ATOM 792 N N . SER A 1 105 ? 22.803 19.113 -8.276 1.00 41.91 105 SER A N 1
ATOM 793 C CA . SER A 1 105 ? 24.004 19.050 -9.095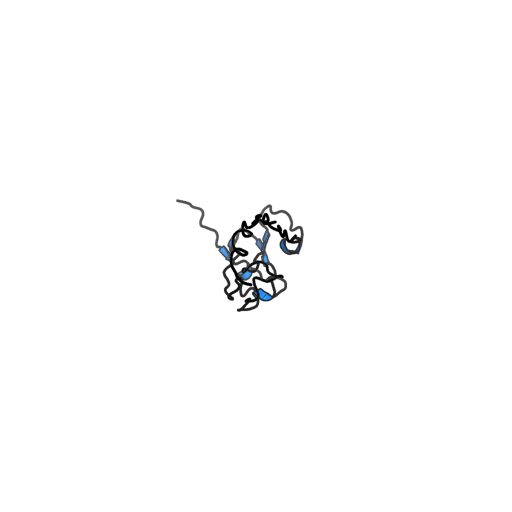 1.00 41.91 105 SER A CA 1
ATOM 794 C C . SER A 1 105 ? 25.183 19.196 -8.143 1.00 41.91 105 SER A C 1
ATOM 796 O O . SER A 1 105 ? 25.516 20.297 -7.712 1.00 41.91 105 SER A O 1
ATOM 798 N N . ALA A 1 106 ? 25.784 18.074 -7.751 1.00 46.66 106 ALA A N 1
ATOM 799 C CA . ALA A 1 106 ? 27.051 18.074 -7.051 1.00 46.66 106 ALA A CA 1
ATOM 800 C C . ALA A 1 106 ? 28.091 18.640 -8.021 1.00 46.66 106 ALA A C 1
ATOM 802 O O . ALA A 1 106 ? 28.684 17.918 -8.825 1.00 46.66 106 ALA A O 1
ATOM 803 N N . THR A 1 107 ? 28.279 19.957 -7.976 1.00 45.12 107 THR A N 1
ATOM 804 C CA . THR A 1 107 ? 29.352 20.662 -8.664 1.00 45.12 107 THR A CA 1
ATOM 805 C C . THR A 1 107 ? 30.668 20.136 -8.101 1.00 45.12 107 THR A C 1
ATOM 807 O O . THR A 1 107 ? 31.179 20.618 -7.094 1.00 45.12 107 THR A O 1
ATOM 810 N N . ARG A 1 108 ? 31.209 19.078 -8.714 1.00 43.69 108 ARG A N 1
ATOM 811 C CA . ARG A 1 108 ? 32.551 18.584 -8.406 1.00 43.69 108 ARG A CA 1
ATOM 812 C C . ARG A 1 108 ? 33.539 19.728 -8.671 1.00 43.69 108 ARG A C 1
ATOM 814 O O . ARG A 1 108 ? 33.579 20.216 -9.802 1.00 43.69 108 ARG A O 1
ATOM 821 N N . PRO A 1 109 ? 34.369 20.142 -7.698 1.00 41.47 109 PRO A N 1
ATOM 822 C CA . PRO A 1 109 ? 35.411 21.117 -7.964 1.00 41.47 109 PRO A CA 1
ATOM 823 C C . PRO A 1 109 ? 36.402 20.517 -8.965 1.00 41.47 109 PRO A C 1
ATOM 825 O O . PRO A 1 109 ? 36.966 19.435 -8.772 1.00 4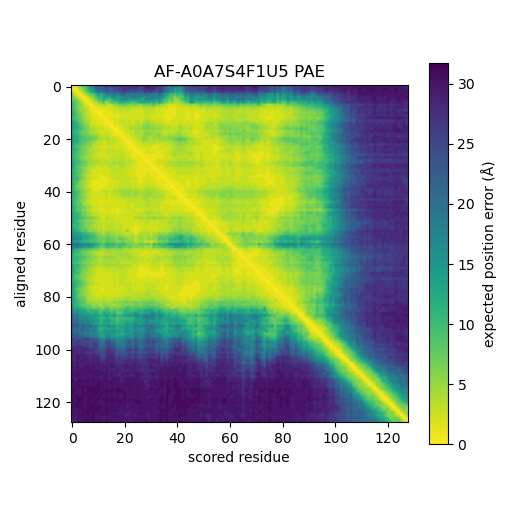1.47 109 PRO A O 1
ATOM 828 N N . ARG A 1 110 ? 36.573 21.224 -10.081 1.00 43.88 110 ARG A N 1
ATOM 829 C CA . ARG A 1 110 ? 37.471 20.880 -11.180 1.00 43.88 110 ARG A CA 1
ATOM 830 C C . ARG A 1 110 ? 38.909 20.957 -10.657 1.00 43.88 110 ARG A C 1
ATOM 832 O O . ARG A 1 110 ? 39.482 22.037 -10.579 1.00 43.88 110 ARG A O 1
ATOM 839 N N . ARG A 1 111 ? 39.493 19.817 -10.262 1.00 47.22 111 ARG A N 1
ATOM 840 C CA . ARG A 1 111 ? 40.921 19.715 -9.912 1.00 47.22 111 ARG A CA 1
ATOM 841 C C . ARG A 1 111 ? 41.754 20.246 -11.084 1.00 47.22 111 ARG A C 1
ATOM 843 O O . ARG A 1 111 ? 41.815 19.610 -12.137 1.00 47.22 111 ARG A O 1
ATOM 850 N N . GLN A 1 112 ? 42.402 21.391 -10.882 1.00 47.06 112 GLN A N 1
ATOM 851 C CA . GLN A 1 112 ? 43.506 21.886 -11.699 1.00 47.06 112 GLN A CA 1
ATOM 852 C C . GLN A 1 112 ? 44.618 20.827 -11.689 1.00 47.06 112 GLN A C 1
ATOM 854 O O . GLN A 1 112 ? 45.430 20.742 -10.775 1.00 47.06 112 GLN A O 1
ATOM 859 N N . ARG A 1 113 ? 44.631 19.966 -12.707 1.00 45.09 113 ARG A N 1
ATOM 860 C CA . ARG A 1 113 ? 45.825 19.236 -13.136 1.00 45.09 113 ARG A CA 1
ATOM 861 C C . ARG A 1 113 ? 46.435 20.038 -14.282 1.00 45.09 113 ARG A C 1
ATOM 863 O O . ARG A 1 113 ? 46.197 19.723 -15.443 1.00 45.09 113 ARG A O 1
ATOM 870 N N . GLN A 1 114 ? 47.196 21.084 -13.967 1.00 45.66 114 GLN A N 1
ATOM 871 C CA . GLN A 1 114 ? 48.216 21.552 -14.901 1.00 45.66 114 GLN A CA 1
ATOM 872 C C . GLN A 1 114 ? 49.431 20.649 -14.714 1.00 45.66 114 GLN A C 1
ATOM 874 O O . GLN A 1 114 ? 50.126 20.693 -13.704 1.00 45.66 114 GLN A O 1
ATOM 879 N N . LYS A 1 115 ? 49.586 19.738 -15.677 1.00 44.97 115 LYS A N 1
ATOM 880 C CA . LYS A 1 115 ? 50.772 18.916 -15.869 1.00 44.97 115 LYS A CA 1
ATOM 881 C C . LYS A 1 115 ? 51.961 19.832 -16.154 1.00 44.97 115 LYS A C 1
ATOM 883 O O . LYS A 1 115 ? 51.996 20.490 -17.189 1.00 44.97 115 LYS A O 1
ATOM 888 N N . SER A 1 116 ? 52.951 19.776 -15.278 1.00 49.50 116 SER A N 1
ATOM 889 C CA . SER A 1 116 ? 54.358 19.744 -15.658 1.00 49.50 116 SER A CA 1
ATOM 890 C C . SER A 1 116 ? 54.575 18.604 -16.665 1.00 49.50 116 SER A C 1
ATOM 892 O O . SER A 1 116 ? 54.525 17.432 -16.303 1.00 49.50 116 SER A O 1
ATOM 894 N N . ALA A 1 117 ? 54.698 18.939 -17.952 1.00 44.50 117 ALA A N 1
ATOM 895 C CA . ALA A 1 117 ? 55.133 18.028 -19.021 1.00 44.50 117 ALA A CA 1
ATOM 896 C C . ALA A 1 117 ? 55.515 18.811 -20.298 1.00 44.50 117 ALA A C 1
ATOM 898 O O . ALA A 1 117 ? 55.061 18.486 -21.391 1.00 44.50 117 ALA A O 1
ATOM 899 N N . ALA A 1 118 ? 56.310 19.876 -20.148 1.00 43.12 118 ALA A N 1
ATOM 900 C CA . ALA A 1 118 ? 57.028 20.524 -21.254 1.00 43.12 118 ALA A CA 1
ATOM 901 C C . ALA A 1 118 ? 58.557 20.491 -21.044 1.00 43.12 118 ALA A C 1
ATOM 903 O O . ALA A 1 118 ? 59.300 21.174 -21.737 1.00 43.12 118 ALA A O 1
ATOM 904 N N . GLU A 1 119 ? 59.027 19.655 -20.118 1.00 48.59 119 GLU A N 1
ATOM 905 C CA . GLU A 1 119 ? 60.411 19.198 -20.051 1.00 48.59 119 GLU A CA 1
ATOM 906 C C . GLU A 1 119 ? 60.403 17.720 -20.461 1.00 48.59 119 GLU A C 1
ATOM 908 O O . GLU A 1 119 ? 59.600 16.948 -19.943 1.00 48.59 119 GLU A O 1
ATOM 913 N N . ALA A 1 120 ? 61.271 17.353 -21.408 1.00 50.88 120 ALA A N 1
ATOM 914 C CA . ALA A 1 120 ? 61.427 16.027 -22.029 1.00 50.88 120 ALA A CA 1
ATOM 915 C C . ALA A 1 120 ? 60.594 15.719 -23.298 1.00 50.88 120 ALA A C 1
ATOM 917 O O . ALA A 1 120 ? 59.917 14.700 -23.361 1.00 50.88 120 ALA A O 1
ATOM 918 N N . SER A 1 121 ? 60.710 16.530 -24.364 1.00 46.25 121 SER A N 1
ATOM 919 C CA . SER A 1 121 ? 60.587 16.003 -25.748 1.00 46.25 121 SER A CA 1
ATOM 920 C C . SER A 1 121 ? 61.210 16.891 -26.847 1.00 46.25 121 SER A C 1
ATOM 922 O O . SER A 1 121 ? 60.711 16.925 -27.971 1.00 46.25 121 SER A O 1
ATOM 924 N N . ALA A 1 122 ? 62.299 17.616 -26.574 1.00 45.03 122 ALA A N 1
ATOM 925 C CA . ALA A 1 122 ? 63.056 18.295 -27.638 1.00 45.03 122 ALA A CA 1
ATOM 926 C C . ALA A 1 122 ? 64.552 18.425 -27.306 1.00 45.03 122 ALA A C 1
ATOM 928 O O . ALA A 1 122 ? 65.176 19.450 -27.546 1.00 45.03 122 ALA A O 1
ATOM 929 N N . ALA A 1 123 ? 65.139 17.364 -26.752 1.00 47.16 123 ALA A N 1
ATOM 930 C CA . ALA A 1 123 ? 66.576 17.140 -26.807 1.00 47.16 123 ALA A CA 1
ATOM 931 C C . ALA A 1 123 ? 66.796 15.816 -27.542 1.00 47.16 123 ALA A C 1
ATOM 933 O O . ALA A 1 123 ? 66.535 14.745 -26.999 1.00 47.16 123 ALA A O 1
ATOM 934 N N . GLY A 1 124 ? 67.247 15.906 -28.793 1.00 38.44 124 GLY A N 1
ATOM 935 C CA . GLY A 1 124 ? 67.850 14.783 -29.502 1.00 38.44 124 GLY A CA 1
ATOM 936 C C . GLY A 1 124 ? 67.115 14.324 -30.757 1.00 38.44 124 GLY A C 1
ATOM 937 O O . GLY A 1 124 ? 66.406 13.325 -30.727 1.00 38.44 124 GLY A O 1
ATOM 938 N N . ARG A 1 125 ? 67.420 14.962 -31.891 1.00 43.12 125 ARG A N 1
ATOM 939 C CA . ARG A 1 125 ? 67.843 14.257 -33.114 1.00 43.12 125 ARG A CA 1
ATOM 940 C C . ARG A 1 125 ? 68.786 15.166 -33.912 1.00 43.12 125 ARG A C 1
ATOM 942 O O . ARG A 1 125 ? 68.521 16.347 -34.084 1.00 43.12 125 ARG A O 1
ATOM 949 N N . LYS A 1 126 ? 69.938 14.584 -34.246 1.00 41.78 126 LYS A N 1
ATOM 950 C CA . LYS A 1 126 ? 71.162 15.160 -34.822 1.00 41.78 126 LYS A CA 1
ATOM 951 C C . LYS A 1 126 ? 71.088 15.284 -36.356 1.00 41.78 126 LYS A C 1
ATOM 953 O O . LYS A 1 126 ? 70.279 14.582 -36.956 1.00 41.78 126 LYS A O 1
ATOM 958 N N . SER A 1 127 ? 72.079 16.007 -36.907 1.00 37.84 127 SER A N 1
ATOM 959 C CA . SER A 1 127 ? 72.642 15.911 -38.279 1.0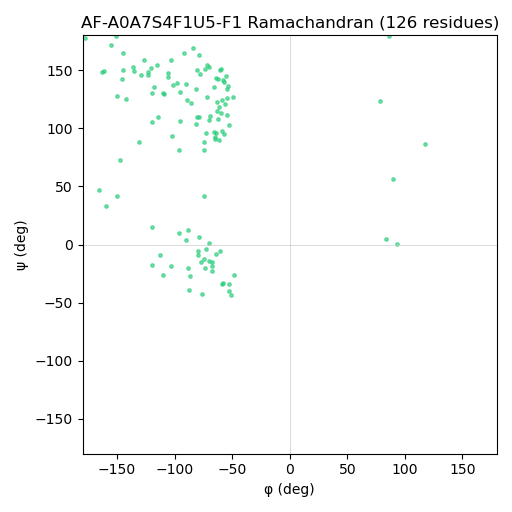0 37.84 127 SER A CA 1
ATOM 960 C C . SER A 1 127 ? 71.771 16.579 -39.355 1.00 37.84 127 SER A C 1
ATOM 962 O O . SER A 1 127 ? 70.594 16.264 -39.451 1.00 37.84 127 SER A O 1
ATOM 964 N N . ILE A 1 128 ? 72.233 17.535 -40.169 1.00 38.69 128 ILE A N 1
ATOM 965 C CA . ILE A 1 128 ? 73.493 17.723 -40.922 1.00 38.69 128 ILE A CA 1
ATOM 966 C C . ILE A 1 128 ? 73.866 19.211 -40.924 1.00 38.69 128 ILE A C 1
ATOM 968 O O . ILE A 1 128 ? 72.925 20.035 -40.952 1.00 38.69 128 ILE A O 1
#

Secondary structure (DSSP, 8-state):
----PPPPEEEHHHHS--SSS-----SBTTS------EEETTSEEEEEPPPPGGGGSS--TT-SSSS--SSB----EEEE-TTPPP---SS-HHHH---------------------SSSSSS-----

Foldseek 3Di:
DPPDPDADKDFQCVVAPAPDAARQQDFFQQQHNDDTDIDGPQKAFPHWHHWDNLRNDSHSNCPPDPVHVHRGTDTGTDMDHVPDDPDPDPHDVVVVDPPDPPPPPPPDPDPPPPDPDPPPDPPDDDDD

pLDDT: mean 74.17, std 20.27, range [37.84, 94.81]

Sequence (128 aa):
GFTHPLLPLRDVYSVSQPPWGPPLRSSYRNGRLLDYVWVSDAVSVLRAMPVAAAAASASPRRVPSAEHPSDHLPVGALISWPGAPPALSDRCAWQQMCVENVVTSATRPRRQRQKSAAEASAAGRKSI

Solvent-accessible surface area (backbone atoms only — not comparable to full-atom values): 8507 Å² total; per-residue (Å²): 127,92,84,72,76,80,64,68,70,43,50,40,74,80,77,28,66,41,94,48,72,53,66,84,51,19,25,31,27,82,18,46,68,81,75,81,52,75,42,36,84,80,46,47,74,76,32,22,48,61,37,61,75,53,22,51,30,70,61,25,66,71,32,55,37,97,93,34,86,41,50,56,56,78,79,54,65,47,70,45,45,94,89,53,76,78,83,91,56,101,63,55,68,74,82,69,49,80,80,75,83,80,75,76,76,78,77,72,79,81,79,85,77,80,76,93,73,89,74,90,87,85,84,87,84,82,89,135

InterPro domains:
  IPR036691 Endonuclease/exonuclease/phosphatase superfamily [G3DSA:3.60.10.10] (1-85)
  IPR036691 Endonuclease/exonuclease/phosphatase superfamily [SSF56219] (8-80)

Radius of gyration: 27.89 Å; Cα contacts (8 Å, |Δi|>4): 171; chains: 1; bounding box: 85×32×74 Å

Organism: Chrysotila carterae (NCBI:txid13221)